Protein AF-A0ABD0S1Y1-F1 (afdb_monomer_lite)

Foldseek 3Di:
DDDDDKDKDKAWAAVVVPDLPAFWKFKDWPNHTQWIDGRPDTPHHQWDADPDPRRITIGIRDDQVSQTWIFIDGVVPHTRDIDGDHD

Sequence (87 aa):
VSTFRRQSVILACNGSGFPVEELQVYWEAMGKDVISLQGDVVTVGRGDPTESMDFSLILSDLMLNDGEIYECLWEGTKPISSVLLQV

Organism: Cirrhinus mrigala (NCBI:txid683832)

pLDDT: mean 70.89, std 11.88, range [33.06, 88.25]

Structure (mmCIF, N/CA/C/O backbone):
data_AF-A0ABD0S1Y1-F1
#
_entry.id   AF-A0ABD0S1Y1-F1
#
loop_
_atom_site.group_PDB
_atom_site.id
_atom_site.type_symbol
_atom_site.label_atom_id
_atom_site.label_alt_id
_atom_site.label_comp_id
_atom_site.label_asym_id
_atom_site.label_entity_id
_atom_site.label_seq_id
_atom_site.pdbx_PDB_ins_code
_atom_site.Cartn_x
_atom_site.Cartn_y
_atom_site.Cartn_z
_atom_site.occupancy
_atom_site.B_iso_or_equiv
_atom_site.auth_seq_id
_atom_site.auth_comp_id
_atom_site.auth_asym_id
_atom_site.auth_atom_id
_atom_site.pdbx_PDB_model_num
ATOM 1 N N . VAL A 1 1 ? -17.940 -18.839 23.356 1.00 40.31 1 VAL A N 1
ATOM 2 C CA . VAL A 1 1 ? -16.885 -19.079 22.346 1.00 40.31 1 VAL A CA 1
ATOM 3 C C . VAL A 1 1 ? -16.791 -17.821 21.507 1.00 40.31 1 VAL A C 1
ATOM 5 O O . VAL A 1 1 ? -17.722 -17.540 20.767 1.00 40.31 1 VAL A O 1
ATOM 8 N N . SER A 1 2 ? -15.771 -16.996 21.720 1.00 33.06 2 SER A N 1
ATOM 9 C CA . SER A 1 2 ? -15.557 -15.772 20.944 1.00 33.06 2 SER A CA 1
ATOM 10 C C . SER A 1 2 ? -14.996 -16.174 19.582 1.00 33.06 2 SER A C 1
ATOM 12 O O . SER A 1 2 ? -13.873 -16.664 19.494 1.00 33.06 2 SER A O 1
ATOM 14 N N . THR A 1 3 ? -15.792 -16.041 18.525 1.00 42.31 3 THR A N 1
ATOM 15 C CA . THR A 1 3 ? -15.344 -16.308 17.157 1.00 42.31 3 THR A CA 1
ATOM 16 C C . THR A 1 3 ? -14.539 -15.102 16.678 1.00 42.31 3 THR A C 1
ATOM 18 O O . THR A 1 3 ? -15.114 -14.068 16.350 1.00 42.31 3 THR A O 1
ATOM 21 N N . PHE A 1 4 ? -13.210 -15.214 16.664 1.00 47.16 4 PHE A N 1
ATOM 22 C CA . PHE A 1 4 ? -12.346 -14.240 15.996 1.00 47.16 4 PHE A CA 1
ATOM 23 C C . PHE A 1 4 ? -12.657 -14.271 14.492 1.00 47.16 4 PHE A C 1
ATOM 25 O O . PHE A 1 4 ? -12.395 -15.271 13.823 1.00 47.16 4 PHE A O 1
ATOM 32 N N . ARG A 1 5 ? -13.255 -13.203 13.949 1.00 48.88 5 ARG A N 1
ATOM 33 C CA . ARG A 1 5 ? -13.326 -13.008 12.497 1.00 48.88 5 ARG A CA 1
ATOM 34 C C . ARG A 1 5 ? -11.994 -12.419 12.055 1.00 48.88 5 ARG A C 1
ATOM 36 O O . ARG A 1 5 ? -11.740 -11.252 12.323 1.00 48.88 5 ARG A O 1
ATOM 43 N N . ARG A 1 6 ? -11.166 -13.218 11.380 1.00 57.19 6 ARG A N 1
ATOM 44 C CA . ARG A 1 6 ? -10.036 -12.698 10.604 1.00 57.19 6 ARG A CA 1
ATOM 45 C C . ARG A 1 6 ? -10.591 -11.726 9.569 1.00 57.19 6 ARG A C 1
ATOM 47 O O . ARG A 1 6 ? -11.330 -12.148 8.680 1.00 57.19 6 ARG A O 1
ATOM 54 N N . GLN A 1 7 ? -10.316 -10.441 9.738 1.00 70.06 7 GLN A N 1
ATOM 55 C CA . GLN A 1 7 ? -10.586 -9.437 8.720 1.00 70.06 7 GLN A CA 1
ATOM 56 C C . GLN A 1 7 ? -9.296 -9.197 7.948 1.00 70.06 7 GLN A C 1
ATOM 58 O O . GLN A 1 7 ? -8.218 -9.113 8.534 1.00 70.06 7 GLN A O 1
ATOM 63 N N . SER A 1 8 ? -9.432 -9.134 6.630 1.00 72.62 8 SER A N 1
ATOM 64 C CA . SER A 1 8 ? -8.369 -8.751 5.715 1.00 72.62 8 SER A CA 1
ATOM 65 C C . SER A 1 8 ? -8.738 -7.421 5.076 1.00 72.62 8 SER A C 1
ATOM 67 O O . SER A 1 8 ? -9.881 -7.255 4.639 1.00 72.62 8 SER A O 1
ATOM 69 N N . VAL A 1 9 ? -7.789 -6.494 5.003 1.00 77.31 9 VAL A N 1
ATOM 70 C CA . VAL A 1 9 ? -7.974 -5.192 4.350 1.00 77.31 9 VAL A CA 1
ATOM 71 C C . VAL A 1 9 ? -6.910 -5.022 3.278 1.00 77.31 9 VAL A C 1
ATOM 73 O O . VAL A 1 9 ? -5.772 -5.453 3.447 1.00 77.31 9 VAL A O 1
ATOM 76 N N . ILE A 1 10 ? -7.304 -4.401 2.169 1.00 79.56 10 ILE A N 1
ATOM 77 C CA . ILE A 1 10 ? -6.389 -4.018 1.099 1.00 79.56 10 ILE A CA 1
ATOM 78 C C . ILE A 1 10 ? -6.006 -2.559 1.317 1.00 79.56 10 ILE A C 1
ATOM 80 O O . ILE A 1 10 ? -6.862 -1.672 1.289 1.00 79.56 10 ILE A O 1
ATOM 84 N N . LEU A 1 11 ? -4.720 -2.322 1.520 1.00 81.12 11 LEU A N 1
ATOM 85 C CA . LEU A 1 11 ? -4.117 -1.005 1.508 1.00 81.12 11 LEU A CA 1
ATOM 86 C C . LEU A 1 11 ? -3.700 -0.676 0.083 1.00 81.12 11 LEU A C 1
ATOM 88 O O . LEU A 1 11 ? -2.750 -1.255 -0.441 1.00 81.12 11 LEU A O 1
ATOM 92 N N . ALA A 1 12 ? -4.424 0.242 -0.548 1.00 82.69 12 ALA A N 1
ATOM 93 C CA . ALA A 1 12 ? -4.096 0.676 -1.894 1.00 82.69 12 ALA A CA 1
ATOM 94 C C . ALA A 1 12 ? -2.841 1.561 -1.877 1.00 82.69 12 ALA A C 1
ATOM 96 O O . ALA A 1 12 ? -2.816 2.625 -1.248 1.00 82.69 12 ALA A O 1
ATOM 97 N N . CYS A 1 13 ? -1.823 1.138 -2.616 1.00 82.12 13 CYS A N 1
ATOM 98 C CA . CYS A 1 13 ? -0.776 2.024 -3.100 1.00 82.12 13 CYS A CA 1
ATOM 99 C C . CYS A 1 13 ? -0.972 2.152 -4.612 1.00 82.12 13 CYS A C 1
ATOM 101 O O . CYS A 1 13 ? -1.589 1.292 -5.230 1.00 82.12 13 CYS A O 1
ATOM 103 N N . ASN A 1 14 ? -0.548 3.258 -5.212 1.00 77.88 14 ASN A N 1
ATOM 104 C CA . ASN A 1 14 ? -0.496 3.358 -6.664 1.00 77.88 14 ASN A CA 1
ATOM 105 C C . ASN A 1 14 ? 0.826 4.007 -7.043 1.00 77.88 14 ASN A C 1
ATOM 107 O O . ASN A 1 14 ? 0.946 5.232 -7.082 1.00 77.88 14 ASN A O 1
ATOM 111 N N . GLY A 1 15 ? 1.826 3.174 -7.305 1.00 71.56 15 GLY A N 1
ATOM 112 C CA . GLY A 1 15 ? 3.131 3.642 -7.749 1.00 71.56 15 GLY A CA 1
ATOM 113 C C . GLY A 1 15 ? 3.277 3.729 -9.269 1.00 71.56 15 GLY A C 1
ATOM 114 O O . GLY A 1 15 ? 4.404 3.783 -9.746 1.00 71.56 15 GLY A O 1
ATOM 115 N N . SER A 1 16 ? 2.184 3.800 -10.045 1.00 71.25 16 SER A N 1
ATOM 116 C CA . SER A 1 16 ? 2.240 3.890 -11.517 1.00 71.25 16 SER A CA 1
ATOM 117 C C . SER A 1 16 ? 2.997 5.118 -12.050 1.00 71.25 16 SER A C 1
ATOM 119 O O . SER A 1 16 ? 3.262 5.204 -13.246 1.00 71.25 16 SER A O 1
ATOM 121 N N . GLY A 1 17 ? 3.292 6.099 -11.190 1.00 69.62 17 GLY A N 1
ATOM 122 C CA . GLY A 1 17 ? 4.103 7.279 -11.504 1.00 69.62 17 GLY A CA 1
ATOM 123 C C . GLY A 1 17 ? 5.602 7.131 -11.216 1.00 69.62 17 GLY A C 1
ATOM 124 O O . GLY A 1 17 ? 6.345 8.076 -11.472 1.00 69.62 17 GLY A O 1
ATOM 125 N N . PHE A 1 18 ? 6.048 5.991 -10.679 1.00 69.31 18 PHE A N 1
ATOM 126 C CA . PHE A 1 18 ? 7.438 5.749 -10.290 1.00 69.31 18 PHE A CA 1
ATOM 127 C C . PHE A 1 18 ? 8.115 4.766 -11.261 1.00 69.31 18 PHE A C 1
ATOM 129 O O . PHE A 1 18 ? 7.471 3.830 -11.742 1.00 69.31 18 PHE A O 1
ATOM 136 N N . PRO A 1 19 ? 9.400 4.980 -11.601 1.00 67.00 19 PRO A N 1
ATOM 137 C CA . PRO A 1 19 ? 10.118 4.134 -12.549 1.00 67.00 19 PRO A CA 1
ATOM 138 C C . PRO A 1 19 ? 10.302 2.720 -11.988 1.00 67.00 19 PRO A C 1
ATOM 140 O O . PRO A 1 19 ? 10.917 2.529 -10.948 1.00 67.00 19 PRO A O 1
ATOM 143 N N . VAL A 1 20 ? 9.796 1.719 -12.709 1.00 63.09 20 VAL A N 1
ATOM 144 C CA . VAL A 1 20 ? 9.735 0.306 -12.280 1.00 63.09 20 VAL A CA 1
ATOM 145 C C . VAL A 1 20 ? 11.129 -0.353 -12.192 1.00 63.09 20 VAL A C 1
ATOM 147 O O . VAL A 1 20 ? 11.291 -1.427 -11.626 1.00 63.09 20 VAL A O 1
ATOM 150 N N . GLU A 1 21 ? 12.157 0.289 -12.743 1.00 60.28 21 GLU A N 1
ATOM 151 C CA . GLU A 1 21 ? 13.492 -0.282 -12.968 1.00 60.28 21 GLU A CA 1
ATOM 152 C C . GLU A 1 21 ? 14.366 -0.343 -11.694 1.00 60.28 21 GLU A C 1
ATOM 154 O O . GLU A 1 21 ? 15.296 -1.145 -11.633 1.00 60.28 21 GLU A O 1
ATOM 159 N N . GLU A 1 22 ? 14.029 0.427 -10.651 1.00 60.97 22 GLU A N 1
ATOM 160 C CA . GLU A 1 22 ? 14.717 0.455 -9.341 1.00 60.97 22 GLU A CA 1
ATOM 161 C C . GLU A 1 22 ? 13.704 0.368 -8.186 1.00 60.97 22 GLU A C 1
ATOM 163 O O . GLU A 1 22 ? 13.705 1.150 -7.237 1.00 60.97 22 GLU A O 1
ATOM 168 N N . LEU A 1 23 ? 12.771 -0.575 -8.307 1.00 65.00 23 LEU A N 1
ATOM 169 C CA . LEU A 1 23 ? 11.584 -0.660 -7.467 1.00 65.00 23 LEU A CA 1
ATOM 170 C C . LEU A 1 23 ? 11.901 -1.078 -6.033 1.00 65.00 23 LEU A C 1
ATOM 172 O O . LEU A 1 23 ? 11.991 -2.267 -5.744 1.00 65.00 23 LEU A O 1
ATOM 176 N N . GLN A 1 24 ? 12.058 -0.095 -5.144 1.00 78.19 24 GLN A N 1
ATOM 177 C CA . GLN A 1 24 ? 12.156 -0.293 -3.700 1.00 78.19 24 GLN A CA 1
ATOM 178 C C . GLN A 1 24 ? 10.972 0.385 -3.007 1.00 78.19 24 GLN A C 1
ATOM 180 O O . GLN A 1 24 ? 10.986 1.596 -2.776 1.00 78.19 24 GLN A O 1
ATOM 185 N N . VAL A 1 25 ? 9.940 -0.393 -2.686 1.00 81.50 25 VAL A N 1
ATOM 186 C CA . VAL A 1 25 ? 8.746 0.083 -1.975 1.00 81.50 25 VAL A CA 1
ATOM 187 C C . VAL A 1 25 ? 8.718 -0.495 -0.568 1.00 81.50 25 VAL A C 1
ATOM 189 O O . VAL A 1 25 ? 9.012 -1.668 -0.356 1.00 81.50 25 VAL A O 1
ATOM 192 N N . TYR A 1 26 ? 8.348 0.332 0.398 1.00 85.62 26 TYR A N 1
ATOM 193 C CA . TYR A 1 26 ? 8.291 -0.019 1.810 1.00 85.62 26 TYR A CA 1
ATOM 194 C C . TYR A 1 26 ? 6.913 0.324 2.343 1.00 85.62 26 TYR A C 1
ATOM 196 O O . TYR A 1 26 ? 6.379 1.385 2.024 1.00 85.62 26 TYR A O 1
ATOM 204 N N . TRP A 1 27 ? 6.357 -0.560 3.163 1.00 84.94 27 TRP A N 1
ATOM 205 C CA . TRP A 1 27 ? 5.237 -0.204 4.015 1.00 84.94 27 TRP A CA 1
ATOM 206 C C . TRP A 1 27 ? 5.711 -0.049 5.443 1.00 84.94 27 TRP A C 1
ATOM 208 O O . TRP A 1 27 ? 6.319 -0.966 5.997 1.00 84.94 27 TRP A O 1
ATOM 218 N N . GLU A 1 28 ? 5.370 1.083 6.036 1.00 84.75 28 GLU A N 1
ATOM 219 C CA . GLU A 1 28 ? 5.626 1.381 7.437 1.00 84.75 28 GLU A CA 1
ATOM 220 C C . GLU A 1 28 ? 4.303 1.633 8.164 1.00 84.75 28 GLU A C 1
ATOM 222 O O . GLU A 1 28 ? 3.365 2.192 7.595 1.00 84.75 28 GLU A O 1
ATOM 227 N N . ALA A 1 29 ? 4.228 1.232 9.429 1.00 81.75 29 ALA A N 1
ATOM 228 C CA . ALA A 1 29 ? 3.191 1.659 10.355 1.00 81.75 29 ALA A CA 1
ATOM 229 C C . ALA A 1 29 ? 3.849 2.178 11.635 1.00 81.75 29 ALA A C 1
ATOM 231 O O . ALA A 1 29 ? 4.576 1.445 12.310 1.00 81.75 29 ALA A O 1
ATOM 232 N N . MET A 1 30 ? 3.602 3.445 11.979 1.00 78.00 30 MET A N 1
ATOM 233 C CA . MET A 1 30 ? 4.070 4.057 13.233 1.00 78.00 30 MET A CA 1
ATOM 234 C C . MET A 1 30 ? 5.592 3.911 13.482 1.00 78.00 30 MET A C 1
ATOM 236 O O . MET A 1 30 ? 6.010 3.652 14.616 1.00 78.00 30 MET A O 1
ATOM 240 N N . GLY A 1 31 ? 6.439 4.049 12.455 1.00 73.62 31 GLY A N 1
ATOM 241 C CA . GLY A 1 31 ? 7.893 3.884 12.594 1.00 73.62 31 GLY A CA 1
ATOM 242 C C . GLY A 1 31 ? 8.384 2.435 12.556 1.00 73.62 31 GLY A C 1
ATOM 243 O O . GLY A 1 31 ? 9.531 2.178 12.928 1.00 73.62 31 GLY A O 1
ATOM 244 N N . LYS A 1 32 ? 7.527 1.468 12.200 1.00 76.88 32 LYS A N 1
ATOM 245 C CA . LYS A 1 32 ? 7.882 0.046 12.092 1.00 76.88 32 LYS A CA 1
ATOM 246 C C . LYS A 1 32 ? 7.638 -0.486 10.690 1.00 76.88 32 LYS A C 1
ATOM 248 O O . LYS A 1 32 ? 6.532 -0.370 10.165 1.00 76.88 32 LYS A O 1
ATOM 253 N N . ASP A 1 33 ? 8.641 -1.173 10.155 1.00 74.75 33 ASP A N 1
ATOM 254 C CA . ASP A 1 33 ? 8.542 -1.858 8.870 1.00 74.75 33 ASP A CA 1
ATOM 255 C C . ASP A 1 33 ? 7.488 -2.975 8.912 1.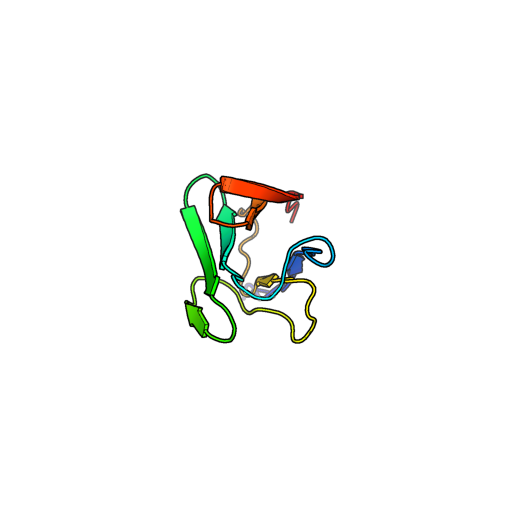00 74.75 33 ASP A C 1
ATOM 257 O O . ASP A 1 33 ? 7.516 -3.868 9.767 1.00 74.75 33 ASP A O 1
ATOM 261 N N . VAL A 1 34 ? 6.562 -2.929 7.956 1.00 76.06 34 VAL A N 1
ATOM 262 C CA . VAL A 1 34 ? 5.496 -3.917 7.749 1.00 76.06 34 VAL A CA 1
ATOM 263 C C . VAL A 1 34 ? 5.863 -4.872 6.619 1.00 76.06 34 VAL A C 1
ATOM 265 O O . VAL A 1 34 ? 5.686 -6.079 6.772 1.00 76.06 34 VAL A O 1
ATOM 268 N N . ILE A 1 35 ? 6.364 -4.352 5.496 1.00 77.00 35 ILE A N 1
ATOM 269 C CA . ILE A 1 35 ? 6.882 -5.138 4.367 1.00 77.00 35 ILE A CA 1
ATOM 270 C C . ILE A 1 35 ? 7.859 -4.293 3.546 1.00 77.00 35 ILE A C 1
ATOM 272 O O . ILE A 1 35 ? 7.735 -3.068 3.501 1.00 77.00 35 ILE A O 1
ATOM 276 N N . SER A 1 36 ? 8.785 -4.944 2.845 1.00 71.62 36 SER A N 1
ATOM 277 C CA . SER A 1 36 ? 9.564 -4.308 1.782 1.00 71.62 36 SER A CA 1
ATOM 278 C C . SER A 1 36 ? 9.505 -5.123 0.492 1.00 71.62 36 SER A C 1
ATOM 280 O O . SER A 1 36 ? 9.576 -6.355 0.493 1.00 71.62 36 SER A O 1
ATOM 282 N N . LEU A 1 37 ? 9.344 -4.409 -0.616 1.00 72.31 37 LEU A N 1
ATOM 283 C CA . LEU A 1 37 ? 9.244 -4.922 -1.973 1.00 72.31 37 LEU A CA 1
ATOM 284 C C . LEU A 1 37 ? 10.455 -4.405 -2.748 1.00 72.31 37 LEU A C 1
ATOM 286 O O . LEU A 1 37 ? 10.601 -3.196 -2.930 1.00 72.31 37 LEU A O 1
ATOM 290 N N . GLN A 1 38 ? 11.332 -5.315 -3.171 1.00 71.31 38 GLN A N 1
ATOM 291 C CA . GLN A 1 38 ? 12.476 -5.011 -4.031 1.00 71.31 38 GLN A CA 1
ATOM 292 C C . GLN A 1 38 ? 12.373 -5.813 -5.328 1.00 71.31 38 GLN A C 1
ATOM 294 O O . GLN A 1 38 ? 12.706 -6.999 -5.362 1.00 71.31 38 GLN A O 1
ATOM 299 N N . GLY A 1 39 ? 11.904 -5.177 -6.403 1.00 67.19 39 GLY A N 1
ATOM 300 C CA . GLY A 1 39 ? 11.569 -5.884 -7.646 1.00 67.19 39 GLY A CA 1
ATOM 301 C C . GLY A 1 39 ? 10.552 -7.008 -7.396 1.00 67.19 39 GLY A C 1
ATOM 302 O O . GLY A 1 39 ? 9.516 -6.768 -6.783 1.00 67.19 39 GLY A O 1
ATOM 303 N N . ASP A 1 40 ? 10.872 -8.237 -7.814 1.00 59.62 40 ASP A N 1
ATOM 304 C CA . ASP A 1 40 ? 10.050 -9.440 -7.565 1.00 59.62 40 ASP A CA 1
ATOM 305 C C . ASP A 1 40 ? 10.264 -10.058 -6.168 1.00 59.62 40 ASP A C 1
ATOM 307 O O . ASP A 1 40 ? 9.625 -11.050 -5.806 1.00 59.62 40 ASP A O 1
ATOM 311 N N . VAL A 1 41 ? 11.194 -9.520 -5.374 1.00 60.66 41 VAL A N 1
ATOM 312 C CA . VAL A 1 41 ? 11.521 -10.056 -4.051 1.00 60.66 41 VAL A CA 1
ATOM 313 C C . VAL A 1 41 ? 10.687 -9.348 -2.993 1.00 60.66 41 VAL A C 1
ATOM 315 O O . VAL A 1 41 ? 10.855 -8.161 -2.712 1.00 60.66 41 VAL A O 1
ATOM 318 N N . VAL A 1 42 ? 9.810 -10.122 -2.363 1.00 64.06 42 VAL A N 1
ATOM 319 C CA . VAL A 1 42 ? 9.005 -9.700 -1.219 1.00 64.06 42 VAL A CA 1
ATOM 320 C C . VAL A 1 42 ? 9.726 -10.128 0.052 1.00 64.06 42 VAL A C 1
ATOM 322 O O . VAL A 1 42 ? 9.850 -11.323 0.329 1.00 64.06 42 VAL A O 1
ATOM 325 N N . THR A 1 43 ? 10.192 -9.168 0.848 1.00 64.69 43 THR A N 1
ATOM 326 C CA . THR A 1 43 ? 10.717 -9.465 2.185 1.00 64.69 43 THR A CA 1
ATOM 327 C C . THR A 1 43 ? 9.565 -9.320 3.171 1.00 64.69 43 THR A C 1
ATOM 329 O O . THR A 1 43 ? 9.138 -8.216 3.510 1.00 64.69 43 THR A O 1
ATOM 332 N N . VAL A 1 44 ? 8.992 -10.465 3.542 1.00 60.03 44 VAL A N 1
ATOM 333 C CA . VAL A 1 44 ? 7.691 -10.557 4.214 1.00 60.03 44 VAL A CA 1
ATOM 334 C C . VAL A 1 44 ? 7.771 -10.127 5.681 1.00 60.03 44 VAL A C 1
ATOM 336 O O . VAL A 1 44 ? 8.544 -10.685 6.462 1.00 60.03 44 VAL A O 1
ATOM 339 N N . GLY A 1 45 ? 6.904 -9.181 6.053 1.00 60.16 45 GLY A N 1
ATOM 340 C CA . GLY A 1 45 ? 6.428 -8.975 7.422 1.00 60.16 45 GLY A CA 1
ATOM 341 C C . GLY A 1 45 ? 4.940 -9.340 7.542 1.00 60.16 45 GLY A C 1
ATOM 342 O O . GLY A 1 45 ? 4.556 -10.453 7.209 1.00 60.16 45 GLY A O 1
ATOM 343 N N . ARG A 1 46 ? 4.075 -8.458 8.058 1.00 62.53 46 ARG A N 1
ATOM 344 C CA . ARG A 1 46 ? 2.677 -8.798 8.432 1.00 62.53 46 ARG A CA 1
ATOM 345 C C . ARG A 1 46 ? 1.644 -8.816 7.281 1.00 62.53 46 ARG A C 1
ATOM 347 O O . ARG A 1 46 ? 0.451 -8.902 7.567 1.00 62.53 46 ARG A O 1
ATOM 354 N N . GLY A 1 47 ? 2.053 -8.726 6.014 1.00 60.44 47 GLY A N 1
ATOM 355 C CA . GLY A 1 47 ? 1.132 -8.643 4.871 1.00 60.44 47 GLY A CA 1
ATOM 356 C C . GLY A 1 47 ? 1.676 -9.238 3.572 1.00 60.44 47 GLY A C 1
ATOM 357 O O . GLY A 1 47 ? 2.867 -9.534 3.478 1.00 60.44 47 GLY A O 1
ATOM 358 N N . ASP A 1 48 ? 0.788 -9.375 2.585 1.00 67.62 48 ASP A N 1
ATOM 359 C CA . ASP A 1 48 ? 1.051 -9.973 1.270 1.00 67.62 48 ASP A CA 1
ATOM 360 C C . ASP A 1 48 ? 0.796 -8.957 0.140 1.00 67.62 48 ASP A C 1
ATOM 362 O O . ASP A 1 48 ? -0.260 -8.317 0.128 1.00 67.62 48 ASP A O 1
ATOM 366 N N . PRO A 1 49 ? 1.712 -8.775 -0.825 1.00 68.19 49 PRO A N 1
ATOM 367 C CA . PRO A 1 49 ? 1.484 -7.874 -1.951 1.00 68.19 49 PRO A CA 1
ATOM 368 C C . PRO A 1 49 ? 0.392 -8.400 -2.891 1.00 68.19 49 PRO A C 1
ATOM 370 O O . PRO A 1 49 ? 0.211 -9.607 -3.057 1.00 68.19 49 PRO A O 1
ATOM 373 N N . THR A 1 50 ? -0.331 -7.488 -3.535 1.00 64.88 50 THR A N 1
ATOM 374 C CA . THR A 1 50 ? -1.286 -7.819 -4.600 1.00 64.88 50 THR A CA 1
ATOM 375 C C . THR A 1 50 ? -0.572 -8.148 -5.913 1.00 64.88 50 THR A C 1
ATOM 377 O O . THR A 1 50 ? 0.497 -7.616 -6.193 1.00 64.88 50 THR A O 1
ATOM 380 N N . GLU A 1 51 ? -1.185 -8.970 -6.776 1.00 60.69 51 GLU A N 1
ATOM 381 C CA . GLU A 1 51 ? -0.629 -9.282 -8.112 1.00 60.69 51 GLU A CA 1
ATOM 382 C C . GLU A 1 51 ? -0.631 -8.084 -9.084 1.00 60.69 51 GLU A C 1
ATOM 384 O O . GLU A 1 51 ? -0.086 -8.153 -10.186 1.00 60.69 51 GLU A O 1
ATOM 389 N N . SER A 1 52 ? -1.256 -6.972 -8.699 1.00 59.09 52 SER A N 1
ATOM 390 C CA . SER A 1 52 ? -1.246 -5.718 -9.443 1.00 59.09 52 SER A CA 1
ATOM 391 C C . SER A 1 52 ? 0.063 -4.947 -9.237 1.00 59.09 52 SER A C 1
ATOM 393 O O . SER A 1 52 ? 0.566 -4.814 -8.125 1.00 59.09 52 SER A O 1
ATOM 395 N N . MET A 1 53 ? 0.567 -4.334 -10.314 1.00 62.19 53 MET A N 1
ATOM 396 C CA . MET A 1 53 ? 1.714 -3.400 -10.318 1.00 62.19 53 MET A CA 1
ATOM 397 C C . MET A 1 53 ? 1.481 -2.103 -9.513 1.00 62.19 53 MET A C 1
ATOM 399 O O . MET A 1 53 ? 2.216 -1.132 -9.668 1.00 62.19 53 MET A O 1
ATOM 403 N N . ASP A 1 54 ? 0.433 -2.040 -8.697 1.00 71.44 54 ASP A N 1
ATOM 404 C CA . ASP A 1 54 ? 0.078 -0.862 -7.914 1.00 71.44 54 ASP A CA 1
ATOM 405 C C . ASP A 1 54 ? 0.738 -0.856 -6.518 1.00 71.44 54 ASP A C 1
ATOM 407 O O . ASP A 1 54 ? 0.757 0.183 -5.867 1.00 71.44 54 ASP A O 1
ATOM 411 N N . PHE A 1 55 ? 1.420 -1.937 -6.113 1.00 76.38 55 PHE A N 1
ATOM 412 C CA . PHE A 1 55 ? 2.098 -2.078 -4.806 1.00 76.38 55 PHE A CA 1
ATOM 413 C C . PHE A 1 55 ? 1.136 -2.102 -3.616 1.00 76.38 55 PHE A C 1
ATOM 415 O O . PHE A 1 55 ? 1.524 -1.811 -2.478 1.00 76.38 55 PHE A O 1
ATOM 422 N N . SER A 1 56 ? -0.128 -2.439 -3.875 1.00 80.25 56 SER A N 1
ATOM 423 C CA . SER A 1 56 ? -1.111 -2.601 -2.814 1.00 80.25 56 SER A CA 1
ATOM 424 C C . SER A 1 56 ? -0.747 -3.783 -1.913 1.00 80.25 56 SER A C 1
ATOM 426 O O . SER A 1 56 ? -0.149 -4.774 -2.338 1.00 80.25 56 SER A O 1
ATOM 428 N N . LEU A 1 57 ? -1.105 -3.664 -0.638 1.00 77.31 57 LEU A N 1
ATOM 429 C CA . LEU A 1 57 ? -0.789 -4.644 0.396 1.00 77.31 57 LEU A CA 1
ATOM 430 C C . LEU A 1 57 ? -2.076 -5.218 0.978 1.00 77.31 57 LEU A C 1
ATOM 432 O O . LEU A 1 57 ? -2.964 -4.479 1.399 1.00 77.31 57 LEU A O 1
ATOM 436 N N . ILE A 1 58 ? -2.167 -6.540 1.047 1.00 78.69 58 ILE A N 1
ATOM 437 C CA . ILE A 1 58 ? -3.204 -7.247 1.789 1.00 78.69 58 ILE A CA 1
ATOM 438 C C . ILE A 1 58 ? -2.681 -7.468 3.206 1.00 78.69 58 ILE A C 1
ATOM 440 O O . ILE A 1 58 ? -1.745 -8.236 3.428 1.00 78.69 58 ILE A O 1
ATOM 444 N N . LEU A 1 59 ? -3.303 -6.808 4.178 1.00 76.06 59 LEU A N 1
ATOM 445 C CA . LEU A 1 59 ? -3.077 -7.093 5.589 1.00 76.06 59 LEU A CA 1
ATOM 446 C C . LEU A 1 59 ? -4.066 -8.156 6.049 1.00 76.06 59 LEU A C 1
ATOM 448 O O . LEU A 1 59 ? -5.281 -7.964 5.965 1.00 76.06 59 LEU A O 1
ATOM 452 N N . SER A 1 60 ? -3.528 -9.264 6.547 1.00 72.81 60 SER A N 1
ATOM 453 C CA . SER A 1 60 ? -4.285 -10.371 7.131 1.00 72.81 60 SER A CA 1
ATOM 454 C C . SER A 1 60 ? -4.138 -10.366 8.654 1.00 72.81 60 SER A C 1
ATOM 456 O O . SER A 1 60 ? -3.163 -9.846 9.188 1.00 72.81 60 SER A O 1
ATOM 458 N N . ASP A 1 61 ? -5.092 -10.969 9.368 1.00 66.00 61 ASP A N 1
ATOM 459 C CA . ASP A 1 61 ? -5.050 -11.110 10.836 1.00 66.00 61 ASP A CA 1
ATOM 460 C C . ASP A 1 61 ? -4.981 -9.776 11.615 1.00 66.00 61 ASP A C 1
ATOM 462 O O . ASP A 1 61 ? -4.373 -9.693 12.686 1.00 66.00 61 ASP A O 1
ATOM 466 N N . LEU A 1 62 ? -5.657 -8.739 11.106 1.00 63.75 62 LEU A N 1
ATOM 467 C CA . LEU A 1 62 ? -5.780 -7.442 11.77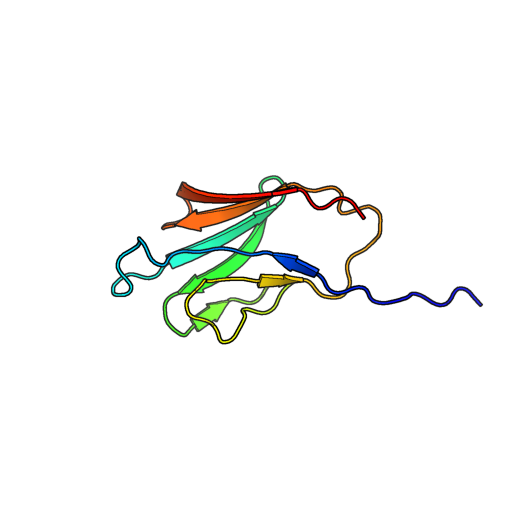6 1.00 63.75 62 LEU A CA 1
ATOM 468 C C . LEU A 1 62 ? -6.476 -7.585 13.135 1.00 63.75 62 LEU A C 1
ATOM 470 O O . LEU A 1 62 ? -7.550 -8.189 13.246 1.00 63.75 62 LEU A O 1
ATOM 474 N N . MET A 1 63 ? -5.873 -7.015 14.178 1.00 57.75 63 MET A N 1
ATOM 475 C CA . MET A 1 63 ? -6.521 -6.881 15.480 1.00 57.75 63 MET A CA 1
ATOM 476 C C . MET A 1 63 ? -7.183 -5.504 15.569 1.00 57.75 63 MET A C 1
ATOM 478 O O . MET A 1 63 ? -6.601 -4.510 15.163 1.00 57.75 63 MET A O 1
ATOM 482 N N . LEU A 1 64 ? -8.380 -5.432 16.165 1.00 48.91 64 LEU A N 1
ATOM 483 C CA . LEU A 1 64 ? -9.223 -4.226 16.330 1.00 48.91 64 LEU A CA 1
ATOM 484 C C . LEU A 1 64 ? -8.546 -3.000 17.001 1.00 48.91 64 LEU A C 1
ATOM 486 O O . LEU A 1 64 ? -9.188 -1.971 17.164 1.00 48.91 64 LEU A O 1
ATOM 490 N N . ASN A 1 65 ? -7.276 -3.096 17.403 1.00 53.12 65 ASN A N 1
ATOM 491 C CA . ASN A 1 65 ? -6.479 -1.993 17.946 1.00 53.12 65 ASN A CA 1
ATOM 492 C C . ASN A 1 65 ? -5.442 -1.435 16.952 1.00 53.12 65 ASN A C 1
ATOM 494 O O . ASN A 1 65 ? -4.720 -0.510 17.320 1.00 53.12 65 ASN A O 1
ATOM 498 N N . ASP A 1 66 ? -5.376 -1.943 15.719 1.00 56.38 66 ASP A N 1
ATOM 499 C CA . ASP A 1 66 ? -4.454 -1.485 14.668 1.00 56.38 66 ASP A CA 1
ATOM 500 C C . ASP A 1 66 ? -4.985 -0.198 13.995 1.00 56.38 66 ASP A C 1
ATOM 502 O O . ASP A 1 66 ? -5.051 -0.080 12.773 1.00 56.38 66 ASP A O 1
ATOM 506 N N . GLY A 1 67 ? -5.419 0.774 14.809 1.00 61.56 67 GLY A N 1
ATOM 507 C CA . GLY A 1 67 ? -5.772 2.130 14.384 1.00 61.56 67 GLY A CA 1
ATOM 508 C C . GLY A 1 67 ? -4.517 2.918 14.019 1.00 61.56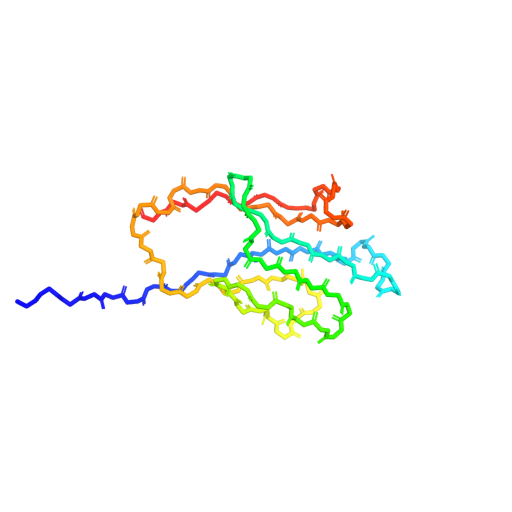 67 GLY A C 1
ATOM 509 O O . GLY A 1 67 ? -4.178 3.899 14.679 1.00 61.56 67 GLY A O 1
ATOM 510 N N . GLU A 1 68 ? -3.790 2.428 13.024 1.00 75.44 68 GLU A N 1
ATOM 511 C CA . GLU A 1 68 ? -2.486 2.922 12.609 1.00 75.44 68 GLU A CA 1
ATOM 512 C C . GLU A 1 68 ? -2.583 3.531 11.204 1.00 75.44 68 GLU A C 1
ATOM 514 O O . GLU A 1 68 ? -3.417 3.151 10.373 1.00 75.44 68 GLU A O 1
ATOM 519 N N . ILE A 1 69 ? -1.743 4.536 10.955 1.00 83.38 69 ILE A N 1
ATOM 520 C CA . ILE A 1 69 ? -1.523 5.049 9.606 1.00 83.38 69 ILE A CA 1
ATOM 521 C C . ILE A 1 69 ? -0.451 4.169 8.979 1.00 83.38 69 ILE A C 1
ATOM 523 O O . ILE A 1 69 ? 0.646 4.049 9.523 1.00 83.38 69 ILE A O 1
ATOM 527 N N . TYR A 1 70 ? -0.792 3.576 7.843 1.00 84.56 70 TYR A N 1
ATOM 528 C CA . TYR A 1 70 ? 0.129 2.816 7.016 1.00 84.56 70 TYR A CA 1
ATOM 529 C C . TYR A 1 70 ? 0.631 3.700 5.886 1.00 84.56 70 TYR A C 1
ATOM 531 O O . TYR A 1 70 ? -0.167 4.290 5.154 1.00 84.56 70 TYR A O 1
ATOM 539 N N . GLU A 1 71 ? 1.943 3.772 5.727 1.00 88.25 71 GLU A N 1
ATOM 540 C CA . GLU A 1 71 ? 2.591 4.604 4.723 1.00 88.25 71 GLU A CA 1
ATOM 541 C C . GLU A 1 71 ? 3.295 3.731 3.691 1.00 88.25 71 GLU A C 1
ATOM 543 O O . GLU A 1 71 ? 4.125 2.895 4.036 1.00 88.25 71 GLU A O 1
ATOM 548 N N . CYS A 1 72 ? 2.956 3.939 2.421 1.00 87.25 72 CYS A N 1
ATOM 549 C CA . CYS A 1 72 ? 3.644 3.367 1.273 1.00 87.25 72 CYS A CA 1
ATOM 550 C C . CYS A 1 72 ? 4.742 4.345 0.847 1.00 87.25 72 CYS A C 1
ATOM 552 O O . CYS A 1 72 ? 4.443 5.470 0.435 1.00 87.25 72 CYS A O 1
ATOM 554 N N . LEU A 1 73 ? 6.002 3.933 0.948 1.00 87.44 73 LEU A N 1
ATOM 555 C CA . LEU A 1 73 ? 7.178 4.764 0.708 1.00 87.44 73 LEU A CA 1
ATOM 556 C C . LEU A 1 73 ? 8.001 4.218 -0.462 1.00 87.44 73 LEU A C 1
ATOM 558 O O . LEU A 1 73 ? 8.308 3.030 -0.513 1.00 87.44 73 LEU A O 1
ATOM 562 N N . TRP A 1 74 ? 8.432 5.098 -1.360 1.00 84.25 74 TRP A N 1
ATOM 563 C CA . TRP A 1 74 ? 9.463 4.826 -2.359 1.00 84.25 74 TRP A CA 1
ATOM 564 C C . TRP A 1 74 ? 10.854 5.082 -1.770 1.00 84.25 74 TRP A C 1
ATOM 566 O O . TRP A 1 74 ? 11.063 6.107 -1.111 1.00 84.25 74 TRP A O 1
ATOM 576 N N . GLU A 1 75 ? 11.806 4.171 -1.997 1.00 83.81 75 GLU A N 1
ATOM 577 C CA . GLU A 1 75 ? 13.175 4.225 -1.441 1.00 83.81 75 GLU A CA 1
ATOM 578 C C . GLU A 1 75 ? 13.190 4.432 0.090 1.00 83.81 75 GLU A C 1
ATOM 580 O O . GLU A 1 75 ? 14.108 5.031 0.648 1.00 83.81 75 GLU A O 1
ATOM 585 N N . GLY A 1 76 ? 12.116 4.023 0.773 1.00 78.62 76 GLY A N 1
ATOM 586 C CA . GLY A 1 76 ? 11.940 4.157 2.222 1.00 78.62 76 GLY A CA 1
ATOM 587 C C . GLY A 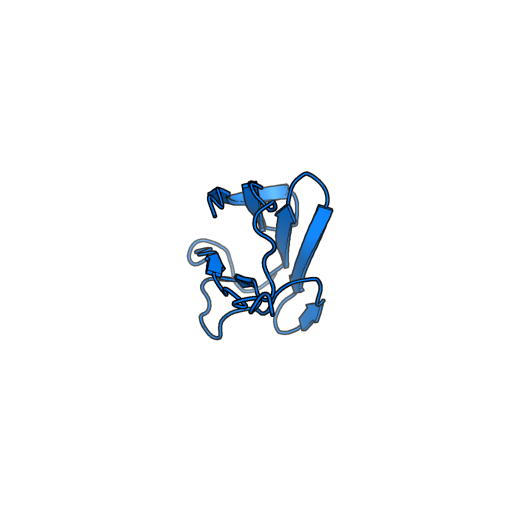1 76 ? 11.810 5.595 2.733 1.00 78.62 76 GLY A C 1
ATOM 588 O O . GLY A 1 76 ? 11.794 5.806 3.938 1.00 78.62 76 GLY A O 1
ATOM 589 N N . THR A 1 77 ? 11.742 6.601 1.855 1.00 81.56 77 THR A N 1
ATOM 590 C CA . THR A 1 77 ? 11.775 8.019 2.27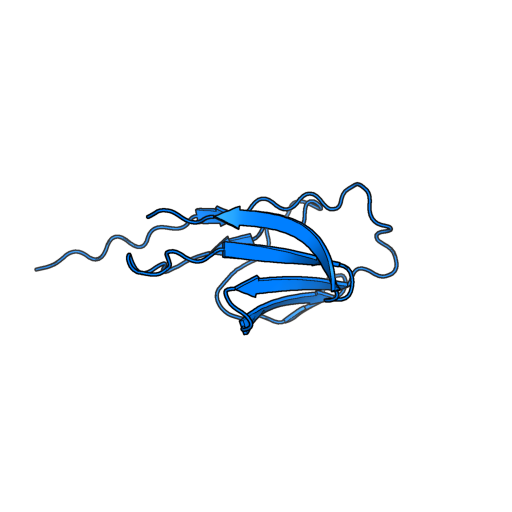0 1.00 81.56 77 THR A CA 1
ATOM 591 C C . THR A 1 77 ? 10.753 8.906 1.573 1.00 81.56 77 THR A C 1
ATOM 593 O O . THR A 1 77 ? 10.361 9.933 2.126 1.00 81.56 77 THR A O 1
ATOM 596 N N . LYS A 1 78 ? 10.311 8.551 0.363 1.00 85.88 78 LYS A N 1
ATOM 597 C CA . LYS A 1 78 ? 9.376 9.366 -0.421 1.00 85.88 78 LYS A CA 1
ATOM 598 C C . LYS A 1 78 ? 7.961 8.802 -0.277 1.00 85.88 78 LYS A C 1
ATOM 600 O O . LYS A 1 78 ? 7.706 7.724 -0.809 1.00 85.88 78 LYS A O 1
ATOM 605 N N . PRO A 1 79 ? 7.029 9.492 0.397 1.00 85.62 79 PRO A N 1
ATOM 606 C CA . PRO A 1 79 ? 5.673 8.984 0.555 1.00 85.62 79 PRO A CA 1
ATOM 607 C C . PRO A 1 79 ? 4.931 8.950 -0.784 1.00 85.62 79 PRO A C 1
ATOM 609 O O . PRO A 1 79 ? 4.862 9.952 -1.497 1.00 85.62 79 PRO A O 1
ATOM 612 N N . ILE A 1 80 ? 4.375 7.783 -1.110 1.00 85.75 80 ILE A N 1
ATOM 613 C CA . ILE A 1 80 ? 3.487 7.550 -2.254 1.00 85.75 80 ILE A CA 1
ATOM 614 C C . ILE A 1 80 ? 2.029 7.688 -1.806 1.00 85.75 80 ILE A C 1
ATOM 616 O O . ILE A 1 80 ? 1.236 8.364 -2.458 1.00 85.75 80 ILE A O 1
ATOM 620 N N . SER A 1 81 ? 1.672 7.028 -0.701 1.00 84.88 81 SER A N 1
ATOM 621 C CA . SER A 1 81 ? 0.303 6.957 -0.181 1.00 84.88 81 SER A CA 1
ATOM 622 C C . SER A 1 81 ? 0.316 6.760 1.332 1.00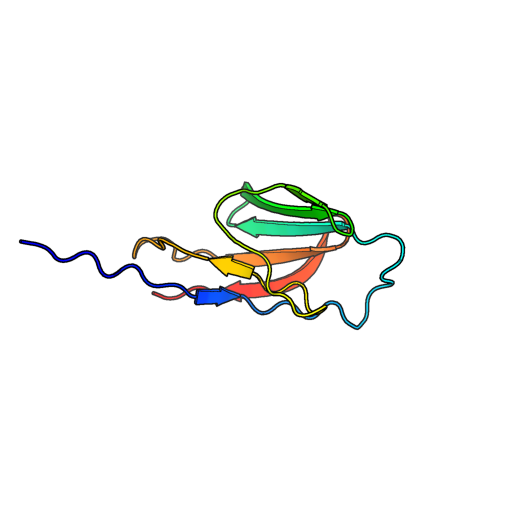 84.88 81 SER A C 1
ATOM 624 O O . SER A 1 81 ? 1.192 6.073 1.853 1.00 84.88 81 SER A O 1
ATOM 626 N N . SER A 1 82 ? -0.680 7.318 2.019 1.00 85.94 82 SER A N 1
ATOM 627 C CA . SER A 1 82 ? -0.913 7.108 3.450 1.00 85.94 82 SER A CA 1
ATOM 628 C C . SER A 1 82 ? -2.359 6.664 3.645 1.00 85.94 82 SER A C 1
ATOM 630 O O . SER A 1 82 ? -3.291 7.333 3.191 1.00 85.94 82 SER A O 1
ATOM 632 N N . VAL A 1 83 ? -2.559 5.536 4.322 1.00 84.06 83 VAL A N 1
ATOM 633 C CA . VAL A 1 83 ? -3.876 4.940 4.549 1.00 84.06 83 VAL A CA 1
ATOM 634 C C . VAL A 1 83 ? -4.129 4.857 6.047 1.00 84.06 83 VAL A C 1
ATOM 636 O O . VAL A 1 83 ? -3.396 4.190 6.772 1.00 84.06 83 VAL A O 1
ATOM 639 N N . LEU A 1 84 ? -5.182 5.529 6.513 1.00 80.69 84 LEU A N 1
ATOM 640 C CA . LEU A 1 84 ? -5.654 5.384 7.885 1.00 80.69 84 LEU A CA 1
ATOM 641 C C . LEU A 1 84 ? -6.561 4.157 7.973 1.00 80.69 84 LEU A C 1
ATOM 643 O O . LEU A 1 84 ? -7.639 4.140 7.372 1.00 80.69 84 LEU A O 1
ATOM 647 N N . LEU A 1 85 ? -6.149 3.161 8.752 1.00 72.69 85 LEU A N 1
ATOM 648 C CA . LEU A 1 85 ? -7.014 2.041 9.088 1.00 72.69 85 LEU A CA 1
ATOM 649 C C . LEU A 1 85 ? -7.911 2.437 10.273 1.00 72.69 85 LEU A C 1
ATOM 651 O O . LEU A 1 85 ? -7.428 2.719 11.366 1.00 72.69 85 LEU A O 1
ATOM 655 N N . GLN A 1 86 ? -9.228 2.475 10.064 1.00 65.31 86 GLN A N 1
ATOM 656 C CA . GLN A 1 86 ? -10.216 2.543 11.146 1.00 65.31 86 GLN A CA 1
ATOM 657 C C . GLN A 1 86 ? -11.019 1.244 11.126 1.00 65.31 86 GLN A C 1
ATOM 659 O O . GLN A 1 86 ? -11.820 1.035 10.213 1.00 65.31 86 GLN A O 1
ATOM 664 N N . VAL A 1 87 ? -10.758 0.369 12.100 1.00 60.69 87 VAL A N 1
ATOM 665 C CA . VAL A 1 87 ? -11.422 -0.937 12.265 1.00 60.69 87 VAL A CA 1
ATOM 666 C C . VAL A 1 87 ? -12.423 -0.889 13.410 1.00 60.69 87 VAL A C 1
ATOM 668 O O . VAL A 1 87 ? -12.100 -0.256 14.439 1.00 60.69 87 VAL A O 1
#

Secondary structure (DSSP, 8-state):
--------EEE----TTS-GGG-EEEEEETTEEEEEEETTEEE-SSEEE-SSTT--EEE-S--TT---EEEEEETTTEEEEEEE---

Radius of gyration: 13.22 Å; chains: 1; bounding box: 32×28×35 Å

InterPro domains:
  IPR007110 Immunoglobulin-like domain [PS50835] (1-72)
  IPR013783 Immunoglobulin-like fold [G3DSA:2.60.40.10] (1-87)
  IPR036179 Immunoglobulin-like domain superfamily [SSF48726] (4-74)